Protein AF-A0A672SDV1-F1 (afdb_monomer_lite)

Radius of gyration: 12.29 Å; chains: 1; bounding box: 28×22×33 Å

Organism: Sinocyclocheilus grahami (NCBI:txid75366)

Sequence (53 aa):
MSSIGTGYDLSASTFSPDGRVFQVEYATKAVENNRDSTEAAIVMRIFQRSTVL

pLDDT: mean 72.6, std 13.86, range [45.12, 89.25]

InterPro domains:
  IPR000426 Proteasome alpha-subunit, N-terminal domain [PF10584] (8-30)
  IPR000426 Proteasome alpha-subunit, N-terminal domain [PS00388] (8-30)
  IPR000426 Proteasome alpha-subunit, N-terminal domain [SM00948] (8-30)
  IPR029055 Nucleophile aminohydrolases, 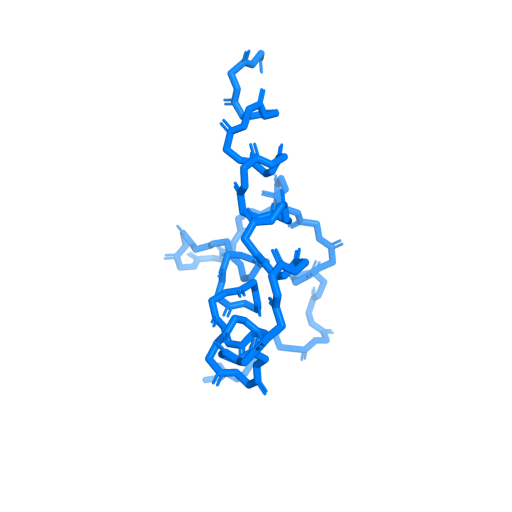N-terminal [G3DSA:3.60.20.10] (1-48)
  IPR029055 Nucleophile aminohydrolases, N-terminal [SSF56235] (6-34)

Secondary structure (DSSP, 8-state):
---TTSSTTS-TT---TTS--HHHHHHHHHHHHTTT-TTHHHHHHHHHHSS--

Structure (mmCIF, N/CA/C/O backbone):
data_AF-A0A672SDV1-F1
#
_entry.id   AF-A0A672SDV1-F1
#
loop_
_atom_site.group_PDB
_atom_site.id
_atom_site.type_symbol
_atom_site.label_atom_id
_atom_site.label_alt_id
_atom_site.label_comp_id
_atom_site.label_asym_id
_atom_site.label_entity_id
_atom_site.label_seq_id
_atom_site.pdbx_PDB_ins_code
_atom_site.Cartn_x
_atom_site.Cartn_y
_atom_site.Cartn_z
_atom_site.occupancy
_atom_site.B_iso_or_equiv
_atom_site.auth_seq_id
_atom_site.auth_comp_id
_atom_site.auth_asym_id
_atom_site.auth_atom_id
_atom_site.pdbx_PDB_model_num
ATOM 1 N N . MET A 1 1 ? 5.707 -2.978 13.055 1.00 49.72 1 MET A N 1
ATOM 2 C CA . MET A 1 1 ? 4.766 -4.051 12.678 1.00 49.72 1 MET A CA 1
ATOM 3 C C . MET A 1 1 ? 4.576 -4.028 11.173 1.00 49.72 1 MET A C 1
ATOM 5 O O . MET A 1 1 ? 4.369 -2.954 10.628 1.00 49.72 1 MET A O 1
ATOM 9 N N . SER A 1 2 ? 4.673 -5.179 10.513 1.00 52.97 2 SER A N 1
ATOM 10 C CA . SER A 1 2 ? 4.203 -5.325 9.133 1.00 52.97 2 SER A CA 1
ATOM 11 C C . SER A 1 2 ? 2.674 -5.350 9.162 1.00 52.97 2 SER A C 1
ATOM 13 O O . SER A 1 2 ? 2.111 -6.138 9.917 1.00 52.97 2 SER A O 1
ATOM 15 N N . SER A 1 3 ? 2.007 -4.488 8.392 1.00 62.00 3 SER A N 1
ATOM 16 C CA . SER A 1 3 ? 0.541 -4.509 8.243 1.00 62.00 3 SER A CA 1
ATOM 17 C C . 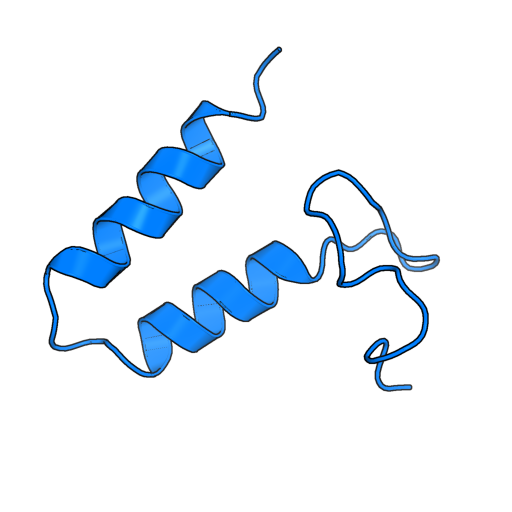SER A 1 3 ? 0.052 -5.602 7.279 1.00 62.00 3 SER A C 1
ATOM 19 O O . SER A 1 3 ? -1.122 -5.636 6.921 1.00 62.00 3 SER A O 1
ATOM 21 N N . ILE A 1 4 ? 0.942 -6.487 6.835 1.00 66.12 4 ILE A N 1
ATOM 22 C CA . ILE A 1 4 ? 0.585 -7.590 5.947 1.00 66.12 4 ILE A CA 1
ATOM 23 C C . ILE A 1 4 ? -0.210 -8.619 6.753 1.00 66.12 4 ILE A C 1
ATOM 25 O O . ILE A 1 4 ? 0.270 -9.112 7.775 1.00 66.12 4 ILE A O 1
ATOM 29 N N . GLY A 1 5 ? -1.419 -8.939 6.292 1.00 72.62 5 GLY A N 1
ATOM 30 C CA . GLY A 1 5 ? -2.282 -9.949 6.915 1.00 72.62 5 GLY A CA 1
ATOM 31 C C . GLY A 1 5 ? -3.248 -9.428 7.986 1.00 72.62 5 GLY A C 1
ATOM 32 O O . GLY A 1 5 ? -3.951 -10.228 8.598 1.00 72.62 5 GLY A O 1
ATOM 33 N N . THR A 1 6 ? -3.332 -8.112 8.200 1.00 79.19 6 THR A N 1
ATOM 34 C CA . THR A 1 6 ? -4.359 -7.483 9.059 1.00 79.19 6 THR A CA 1
ATOM 35 C C . THR A 1 6 ? -5.601 -7.037 8.281 1.00 79.19 6 THR A C 1
ATOM 37 O O . THR A 1 6 ? -6.599 -6.658 8.888 1.00 79.19 6 THR A O 1
ATOM 40 N N . GLY A 1 7 ? -5.556 -7.088 6.944 1.00 82.12 7 GLY A N 1
ATOM 41 C CA . GLY A 1 7 ? -6.664 -6.740 6.051 1.00 82.12 7 GLY A CA 1
ATOM 42 C C . GLY A 1 7 ? -6.648 -5.295 5.536 1.00 82.12 7 GLY A C 1
ATOM 43 O O . GLY A 1 7 ? -7.347 -4.991 4.571 1.00 82.12 7 GLY A O 1
ATOM 44 N N . TYR A 1 8 ? -5.832 -4.407 6.118 1.00 85.31 8 TYR A N 1
ATOM 45 C CA . TYR A 1 8 ? -5.699 -3.006 5.675 1.00 85.31 8 TYR A CA 1
ATOM 46 C C . TYR A 1 8 ? -4.993 -2.855 4.321 1.00 85.31 8 TYR A C 1
ATOM 48 O O . TYR A 1 8 ? -5.064 -1.807 3.688 1.00 85.31 8 TYR A O 1
ATOM 56 N N . ASP A 1 9 ? -4.307 -3.898 3.872 1.00 82.69 9 ASP A N 1
ATOM 57 C CA . ASP A 1 9 ? -3.584 -3.967 2.609 1.00 82.69 9 ASP A CA 1
ATOM 58 C C . ASP A 1 9 ? -4.434 -4.513 1.449 1.00 82.69 9 ASP A C 1
ATOM 60 O O . ASP A 1 9 ? -4.005 -4.474 0.298 1.00 82.69 9 ASP A O 1
ATOM 64 N N . LEU A 1 10 ? -5.661 -4.974 1.717 1.00 85.75 10 LEU A N 1
ATOM 65 C CA . LEU A 1 10 ? -6.521 -5.622 0.719 1.00 85.75 10 LEU A CA 1
ATOM 66 C C . LEU A 1 10 ? -7.285 -4.645 -0.183 1.00 85.75 10 LEU A C 1
ATOM 68 O O . LEU A 1 10 ? -7.719 -5.032 -1.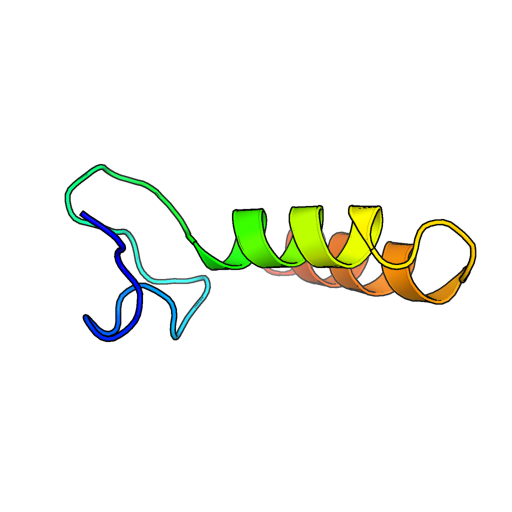265 1.00 85.75 10 LEU A O 1
ATOM 72 N N . SER A 1 11 ? -7.458 -3.389 0.235 1.00 84.25 11 SER A N 1
ATOM 73 C CA . SER A 1 11 ? -8.155 -2.368 -0.554 1.00 84.25 11 SER A CA 1
ATOM 74 C C . SER A 1 11 ? -7.465 -1.014 -0.460 1.00 84.25 11 SER A C 1
ATOM 76 O O . SER A 1 11 ? -6.952 -0.622 0.583 1.00 84.25 11 SER A O 1
ATOM 78 N N . ALA A 1 12 ? -7.512 -0.268 -1.561 1.00 83.75 12 ALA A N 1
ATOM 79 C CA . ALA A 1 12 ? -7.044 1.110 -1.640 1.00 83.75 12 ALA A CA 1
ATOM 80 C C . ALA A 1 12 ? -7.964 2.116 -0.929 1.00 83.75 12 ALA A C 1
ATOM 82 O O . ALA A 1 12 ? -7.566 3.253 -0.696 1.00 83.75 12 ALA A O 1
ATOM 83 N N . SER A 1 13 ? -9.187 1.702 -0.594 1.00 86.56 13 SER A N 1
ATOM 84 C CA . SER A 1 13 ? -10.174 2.510 0.128 1.00 86.56 13 SER A CA 1
ATOM 85 C C . SER A 1 13 ? -10.107 2.331 1.647 1.00 86.56 13 SER A C 1
ATOM 87 O O . SER A 1 13 ? -10.977 2.829 2.359 1.00 86.56 13 SER A O 1
ATOM 89 N N . THR A 1 14 ? -9.129 1.578 2.148 1.00 85.12 14 THR A N 1
ATOM 90 C CA . THR A 1 14 ? -9.020 1.239 3.565 1.00 85.12 14 THR A CA 1
ATOM 91 C C . THR A 1 14 ? -7.794 1.916 4.163 1.00 85.12 14 THR A C 1
ATOM 93 O O . THR A 1 14 ? -6.669 1.680 3.729 1.00 85.12 14 THR A O 1
ATOM 96 N N . PHE A 1 15 ? -8.019 2.741 5.186 1.00 88.38 15 PHE A N 1
ATOM 97 C CA . PHE A 1 15 ? -6.949 3.341 5.974 1.00 88.38 15 PHE A CA 1
ATOM 98 C C . PHE A 1 15 ? -6.508 2.407 7.096 1.00 88.38 15 PHE A C 1
ATOM 100 O O . PHE A 1 15 ? -7.326 1.760 7.754 1.00 88.38 15 PHE A O 1
ATOM 107 N N . SER A 1 16 ? -5.206 2.379 7.336 1.00 87.69 16 SER A N 1
ATOM 108 C CA . SER A 1 16 ? -4.618 1.760 8.513 1.00 87.69 16 SER A CA 1
ATOM 109 C C . SER A 1 16 ? -4.829 2.613 9.775 1.00 87.69 16 SER A C 1
ATOM 111 O O . SER A 1 16 ? -5.145 3.802 9.674 1.00 87.69 16 SER A O 1
ATOM 113 N N . PRO A 1 17 ? -4.605 2.059 10.982 1.00 88.62 17 PRO A N 1
ATOM 114 C CA . PRO A 1 17 ? -4.684 2.823 12.232 1.00 88.62 17 PRO A CA 1
ATOM 115 C C . PRO A 1 17 ? -3.703 4.005 12.314 1.00 88.62 17 PRO A C 1
ATOM 117 O O . PRO A 1 17 ? -3.949 4.953 13.053 1.00 88.62 17 PRO A O 1
ATOM 120 N N . ASP A 1 18 ? -2.604 3.961 11.554 1.00 88.44 18 ASP A N 1
ATOM 121 C CA . ASP A 1 18 ? -1.632 5.049 11.389 1.00 88.44 18 ASP A CA 1
ATOM 122 C C . ASP A 1 18 ? -1.943 5.983 10.199 1.00 88.44 18 ASP A C 1
ATOM 124 O O . ASP A 1 18 ? -1.138 6.853 9.874 1.00 88.44 18 ASP A O 1
ATOM 128 N N . GLY A 1 19 ? -3.115 5.847 9.565 1.00 88.00 19 GLY A N 1
ATOM 129 C CA . GLY A 1 19 ? -3.618 6.778 8.548 1.00 88.00 19 GLY A CA 1
ATOM 130 C C . GLY A 1 19 ? -3.012 6.608 7.153 1.00 88.00 19 GLY A C 1
ATOM 131 O O . GLY A 1 19 ? -3.007 7.552 6.365 1.00 88.00 19 GLY A O 1
ATOM 132 N N . ARG A 1 20 ? -2.494 5.422 6.826 1.00 88.50 20 ARG A N 1
ATOM 133 C CA . ARG A 1 20 ? -1.833 5.123 5.547 1.00 88.50 20 ARG A CA 1
ATOM 134 C C . ARG A 1 20 ? -2.682 4.216 4.665 1.00 88.50 20 ARG A C 1
ATOM 136 O O . ARG A 1 20 ? -3.548 3.487 5.144 1.00 88.50 20 ARG A O 1
ATOM 143 N N . VAL A 1 21 ? -2.381 4.244 3.366 1.00 89.25 21 VAL A N 1
ATOM 144 C CA . VAL A 1 21 ? -2.957 3.351 2.352 1.00 89.25 21 VAL A CA 1
ATOM 145 C C . VAL A 1 21 ? -1.840 2.489 1.771 1.00 89.25 21 VAL A C 1
ATOM 147 O O . VAL A 1 21 ? -1.036 2.953 0.961 1.00 89.25 21 VAL A O 1
ATOM 150 N N . PHE A 1 22 ? -1.794 1.215 2.161 1.00 87.94 22 PHE A N 1
ATOM 151 C CA . PHE A 1 22 ? -0.691 0.319 1.789 1.00 87.94 22 PHE A CA 1
ATOM 152 C C . PHE A 1 22 ? -0.634 -0.011 0.292 1.00 87.94 22 PHE A C 1
ATOM 154 O O . PHE A 1 22 ? 0.449 -0.240 -0.242 1.00 87.94 22 PHE A O 1
ATOM 161 N N . GLN A 1 23 ? -1.765 0.054 -0.418 1.00 86.06 23 GLN A N 1
ATOM 162 C CA . GLN A 1 23 ? -1.801 -0.187 -1.865 1.00 86.06 23 GLN A CA 1
ATOM 163 C C . GLN A 1 23 ? -0.981 0.832 -2.675 1.00 86.06 23 GLN A C 1
ATOM 165 O O . GLN A 1 23 ? -0.428 0.494 -3.721 1.00 86.06 23 GLN A O 1
ATOM 170 N N . VAL A 1 24 ? -0.818 2.060 -2.170 1.00 85.62 24 VAL A N 1
ATOM 171 C CA . VAL A 1 24 ? 0.044 3.078 -2.798 1.00 85.62 24 VAL A CA 1
ATOM 172 C C . VAL A 1 24 ? 1.522 2.694 -2.686 1.00 85.62 24 VAL A C 1
ATOM 174 O O . VAL A 1 24 ? 2.301 2.860 -3.628 1.00 85.62 24 VAL A O 1
ATOM 177 N N . GLU A 1 25 ? 1.917 2.140 -1.544 1.00 86.94 25 GLU A N 1
ATOM 178 C CA . GLU A 1 25 ? 3.291 1.701 -1.297 1.00 86.94 25 GLU A CA 1
ATOM 179 C C . GLU A 1 25 ? 3.636 0.470 -2.135 1.00 86.94 25 GLU A C 1
ATOM 181 O O . GLU A 1 25 ? 4.727 0.396 -2.704 1.00 86.94 25 GLU A O 1
ATOM 186 N N . TYR A 1 26 ? 2.692 -0.461 -2.296 1.00 86.06 26 TYR A N 1
ATOM 187 C CA . TYR A 1 26 ? 2.855 -1.597 -3.203 1.00 86.06 26 TYR A CA 1
ATOM 188 C C . TYR A 1 26 ? 2.960 -1.170 -4.659 1.00 86.06 26 TYR A C 1
ATOM 190 O O . TYR A 1 26 ? 3.837 -1.672 -5.359 1.00 86.06 26 TYR A O 1
ATOM 198 N N . ALA A 1 27 ? 2.139 -0.217 -5.107 1.00 80.62 27 ALA A N 1
ATOM 199 C CA . ALA A 1 27 ? 2.244 0.327 -6.457 1.00 80.62 27 ALA A CA 1
ATOM 200 C C . ALA A 1 27 ? 3.624 0.960 -6.698 1.00 80.62 27 ALA A C 1
ATOM 202 O O . ALA A 1 27 ? 4.266 0.675 -7.706 1.00 80.62 27 ALA A O 1
ATOM 203 N N . THR A 1 28 ? 4.120 1.747 -5.739 1.00 83.62 28 THR A N 1
ATOM 204 C CA . THR A 1 28 ? 5.452 2.370 -5.821 1.00 83.62 28 THR A CA 1
ATOM 205 C C . THR A 1 28 ? 6.549 1.311 -5.908 1.00 83.62 28 THR A C 1
ATOM 207 O O . THR A 1 28 ? 7.402 1.365 -6.791 1.00 83.62 28 THR A O 1
ATOM 210 N N . LYS A 1 29 ? 6.476 0.282 -5.060 1.00 83.25 29 LYS A N 1
ATOM 211 C CA . LYS A 1 29 ? 7.445 -0.816 -5.059 1.00 83.25 29 LYS A CA 1
ATOM 212 C C . LYS A 1 29 ? 7.378 -1.667 -6.331 1.00 83.25 29 LYS A C 1
ATOM 214 O O . LYS A 1 29 ? 8.404 -2.129 -6.820 1.00 83.25 29 LYS A O 1
ATOM 219 N N . ALA A 1 30 ? 6.189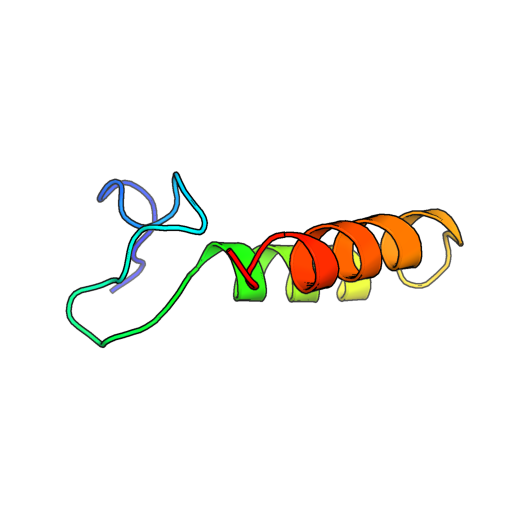 -1.853 -6.902 1.00 80.12 30 ALA A N 1
ATOM 220 C CA . ALA A 1 30 ? 6.014 -2.528 -8.183 1.00 80.12 30 ALA A CA 1
ATOM 221 C C . ALA A 1 30 ? 6.642 -1.728 -9.334 1.00 80.12 30 ALA A C 1
ATOM 223 O O . ALA A 1 30 ? 7.288 -2.326 -10.190 1.00 80.12 30 ALA A O 1
ATOM 224 N N . VAL A 1 31 ? 6.515 -0.397 -9.329 1.00 79.06 31 VAL A N 1
ATOM 225 C CA . VAL A 1 31 ? 7.179 0.486 -10.303 1.00 79.06 31 VAL A CA 1
ATOM 226 C C . VAL A 1 31 ? 8.697 0.414 -10.159 1.00 79.06 31 VAL A C 1
ATOM 228 O O . VAL A 1 31 ? 9.389 0.255 -11.160 1.00 79.06 31 VAL A O 1
ATOM 231 N N . GLU A 1 32 ? 9.225 0.472 -8.935 1.00 82.00 32 GLU A N 1
ATOM 232 C CA . GLU A 1 32 ? 10.666 0.342 -8.670 1.00 82.00 32 GLU A CA 1
ATOM 233 C C . GLU A 1 32 ? 11.240 -1.004 -9.129 1.00 82.00 32 GLU A C 1
ATOM 235 O O . GLU A 1 32 ? 12.375 -1.059 -9.603 1.00 82.00 32 GLU A O 1
ATOM 240 N N . ASN A 1 33 ? 10.451 -2.074 -9.033 1.00 80.06 33 ASN A N 1
ATOM 241 C CA . ASN A 1 33 ? 10.841 -3.405 -9.491 1.00 80.06 33 ASN A CA 1
ATOM 242 C C . ASN A 1 33 ? 10.651 -3.612 -11.009 1.00 80.06 33 ASN A C 1
ATOM 244 O O . ASN A 1 33 ? 11.253 -4.526 -11.561 1.00 80.06 33 ASN A O 1
ATOM 248 N N . ASN A 1 34 ? 9.847 -2.782 -11.689 1.00 70.75 34 ASN A N 1
ATOM 249 C CA . ASN A 1 34 ? 9.527 -2.891 -13.124 1.00 70.75 34 ASN A CA 1
ATOM 250 C C . ASN A 1 34 ? 9.915 -1.620 -13.907 1.00 70.75 34 ASN A C 1
ATOM 252 O O . ASN A 1 34 ? 9.197 -1.181 -14.806 1.00 70.75 34 ASN A O 1
ATOM 256 N N . ARG A 1 35 ? 11.055 -1.004 -13.564 1.00 60.19 35 ARG A N 1
ATOM 257 C CA . ARG A 1 35 ? 11.497 0.296 -14.115 1.00 60.19 35 ARG A CA 1
ATOM 258 C C . ARG A 1 35 ? 11.725 0.304 -15.627 1.00 60.19 35 ARG A C 1
ATOM 260 O O . ARG A 1 35 ? 11.705 1.377 -16.222 1.00 60.19 35 ARG A O 1
ATOM 267 N N . ASP A 1 36 ? 11.883 -0.867 -16.235 1.00 62.28 36 ASP A N 1
ATOM 268 C CA . ASP A 1 36 ? 12.188 -1.007 -17.660 1.00 62.28 36 ASP A CA 1
ATOM 269 C C . ASP A 1 36 ? 10.939 -1.223 -18.537 1.00 62.28 36 ASP A C 1
ATOM 271 O O . ASP A 1 36 ? 11.025 -1.156 -19.762 1.00 62.28 36 ASP A O 1
ATOM 275 N N . SER A 1 37 ? 9.760 -1.461 -17.948 1.00 60.03 37 SER A N 1
ATOM 276 C CA . SER A 1 37 ? 8.538 -1.823 -18.684 1.00 60.03 37 SER A CA 1
ATOM 277 C C . SER A 1 37 ? 7.548 -0.653 -18.731 1.00 60.03 37 SER A C 1
ATOM 279 O O . SER A 1 37 ? 7.037 -0.203 -17.706 1.00 60.03 37 SER A O 1
ATOM 281 N N . THR A 1 38 ? 7.213 -0.179 -19.935 1.00 59.62 38 THR A N 1
ATOM 282 C CA . THR A 1 38 ? 6.296 0.956 -20.189 1.00 59.62 38 THR A CA 1
ATOM 283 C C . THR A 1 38 ? 4.892 0.774 -19.573 1.00 59.62 38 THR A C 1
ATOM 285 O O . THR A 1 38 ? 4.160 1.745 -19.386 1.00 59.62 38 THR A O 1
ATOM 288 N N . GLU A 1 39 ? 4.521 -0.454 -19.202 1.00 59.94 39 GLU A N 1
ATOM 289 C CA . GLU A 1 39 ? 3.224 -0.820 -18.619 1.00 59.94 39 GLU A CA 1
ATOM 290 C C . GLU A 1 39 ? 3.058 -0.412 -17.142 1.00 59.94 39 GLU A C 1
ATOM 292 O O . GLU A 1 39 ? 1.941 -0.113 -16.711 1.00 59.94 39 GLU A O 1
ATOM 297 N N . ALA A 1 40 ? 4.143 -0.294 -16.365 1.00 57.56 40 ALA A N 1
ATOM 298 C CA . ALA A 1 40 ? 4.066 0.057 -14.939 1.00 57.56 40 ALA A CA 1
ATOM 299 C C . ALA A 1 40 ? 3.521 1.483 -14.699 1.00 57.56 40 ALA A C 1
ATOM 301 O O . ALA A 1 40 ? 2.859 1.755 -13.696 1.00 57.56 40 ALA A O 1
ATOM 302 N N . ALA A 1 41 ? 3.717 2.390 -15.662 1.00 58.50 41 ALA A N 1
ATOM 303 C CA . ALA A 1 41 ? 3.203 3.759 -15.609 1.00 58.50 41 ALA A CA 1
ATOM 304 C C . ALA A 1 41 ? 1.669 3.850 -15.771 1.00 58.50 41 ALA A C 1
ATOM 306 O O . ALA A 1 41 ? 1.054 4.833 -15.343 1.00 58.50 41 ALA A O 1
ATOM 307 N N . ILE A 1 42 ? 1.031 2.841 -16.376 1.00 60.72 42 ILE A N 1
ATOM 308 C CA . ILE A 1 42 ? -0.422 2.818 -16.610 1.00 60.72 42 ILE A CA 1
ATOM 309 C C . ILE A 1 42 ? -1.174 2.559 -15.298 1.00 60.72 42 ILE A C 1
ATOM 311 O O . ILE A 1 42 ? -2.189 3.206 -15.035 1.00 60.72 42 ILE A O 1
ATOM 315 N N . VAL A 1 43 ? -0.638 1.695 -14.430 1.00 66.62 43 VAL A N 1
ATOM 316 C CA . VAL A 1 43 ? -1.243 1.345 -13.133 1.00 66.62 43 VAL A CA 1
ATOM 317 C C . VAL A 1 43 ? -1.370 2.577 -12.229 1.00 66.62 43 VAL A C 1
ATOM 319 O O . VAL A 1 43 ? -2.429 2.814 -11.647 1.00 66.62 43 VAL A O 1
ATOM 322 N N . MET A 1 44 ? -0.341 3.430 -12.184 1.00 62.31 44 MET A N 1
ATOM 323 C CA . MET A 1 44 ? -0.368 4.658 -11.379 1.00 62.31 44 MET A CA 1
ATOM 324 C C . MET A 1 44 ? -1.354 5.704 -11.931 1.00 62.31 44 MET A C 1
ATOM 326 O O . MET A 1 44 ? -2.041 6.373 -11.157 1.00 62.31 44 MET A O 1
ATOM 330 N N . ARG A 1 45 ? -1.493 5.806 -13.264 1.00 58.12 45 ARG A N 1
ATOM 331 C CA . ARG A 1 45 ? -2.464 6.710 -13.911 1.00 58.12 45 ARG A CA 1
ATOM 332 C C . ARG A 1 45 ? -3.917 6.277 -13.707 1.00 58.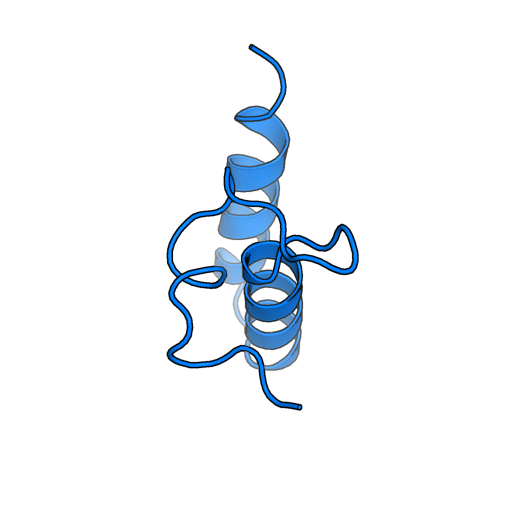12 45 ARG A C 1
ATOM 334 O O . ARG A 1 45 ? -4.777 7.140 -13.557 1.00 58.12 45 ARG A O 1
ATOM 341 N N . ILE A 1 46 ? -4.199 4.975 -13.686 1.00 61.44 46 ILE A N 1
ATOM 342 C CA . ILE A 1 46 ? -5.549 4.446 -13.419 1.00 61.44 46 ILE A CA 1
ATOM 343 C C . ILE A 1 46 ? -5.923 4.634 -11.942 1.00 61.44 46 ILE A C 1
ATOM 345 O O . ILE A 1 46 ? -7.054 5.016 -11.633 1.00 61.44 46 ILE A O 1
ATOM 349 N N . PHE A 1 47 ? -4.960 4.452 -11.035 1.00 63.28 47 PHE A N 1
ATOM 350 C CA . PHE A 1 47 ? -5.167 4.647 -9.602 1.00 63.28 47 PHE A CA 1
ATOM 351 C C . PHE A 1 47 ? -5.495 6.107 -9.248 1.00 63.28 47 PHE A C 1
ATOM 353 O O . PHE A 1 47 ? -6.489 6.366 -8.575 1.00 63.28 47 PHE A O 1
ATOM 360 N N . GLN A 1 48 ? -4.733 7.074 -9.775 1.00 54.06 48 GLN A N 1
ATOM 361 C CA . GLN A 1 48 ? -4.954 8.504 -9.506 1.00 54.06 48 GLN A CA 1
ATOM 362 C C . GLN A 1 48 ? -6.273 9.053 -10.072 1.00 54.06 48 GLN A C 1
ATOM 364 O O . GLN A 1 48 ? -6.788 10.050 -9.573 1.00 54.06 48 GLN A O 1
ATOM 369 N N . ARG A 1 49 ? -6.837 8.422 -11.110 1.00 54.03 49 ARG A N 1
ATOM 370 C CA . ARG A 1 49 ? -8.084 8.877 -11.746 1.00 54.03 49 ARG A CA 1
ATOM 371 C C . ARG A 1 49 ? -9.352 8.345 -11.072 1.00 54.03 49 ARG A C 1
ATOM 373 O O . ARG A 1 49 ? -10.435 8.806 -11.412 1.00 54.03 49 ARG A O 1
ATOM 380 N N . SER A 1 50 ? -9.216 7.404 -10.136 1.00 50.28 50 SER A N 1
ATOM 381 C CA . SER A 1 50 ? -10.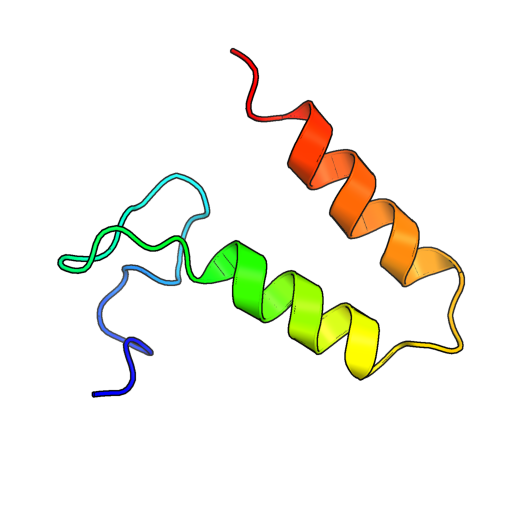345 6.733 -9.474 1.00 50.28 50 SER A CA 1
ATOM 382 C C . SER A 1 50 ? -10.626 7.249 -8.055 1.00 50.28 50 SER A C 1
ATOM 384 O O . SER A 1 50 ? -11.577 6.800 -7.431 1.00 50.28 50 SER A O 1
ATOM 386 N N . THR A 1 51 ? -9.826 8.187 -7.533 1.00 55.41 51 THR A N 1
ATOM 387 C CA . THR A 1 51 ? -9.956 8.719 -6.156 1.00 55.41 51 THR A CA 1
ATOM 388 C C . THR A 1 51 ? -10.696 10.062 -6.073 1.00 55.41 51 THR A C 1
ATOM 390 O O . THR A 1 51 ? -10.692 10.699 -5.024 1.00 55.41 51 THR A O 1
ATOM 393 N N . VAL A 1 52 ? -11.324 10.509 -7.166 1.00 49.19 52 VAL A N 1
ATOM 394 C CA . VAL A 1 52 ? -12.171 11.714 -7.201 1.00 49.19 52 VAL A CA 1
ATOM 395 C C . VAL A 1 52 ? -13.588 11.322 -7.625 1.00 49.19 52 VAL A C 1
ATOM 397 O O . VAL A 1 52 ? -14.004 11.622 -8.740 1.00 49.19 52 VAL A O 1
ATOM 400 N N . LEU A 1 53 ? -14.295 10.611 -6.744 1.00 45.12 53 LEU A N 1
ATOM 401 C CA . LEU A 1 53 ? -15.758 10.525 -6.657 1.00 45.12 53 LEU A CA 1
ATOM 402 C C . LEU A 1 53 ? -16.147 10.326 -5.189 1.00 45.12 53 LEU A C 1
ATOM 404 O O . LEU A 1 53 ? -15.450 9.537 -4.513 1.00 45.12 53 LEU A O 1
#

Foldseek 3Di:
DPCPPVCQQVDQPHADPVGDRVVVVVLVVVCVVPVPDPVSVVVVVVVVVPPPD